Protein AF-A0A087SW29-F1 (afdb_monomer_lite)

Foldseek 3Di:
DDDPPPPPQDWDFDFDFPDDDDDDDPKDKDKAFDPDDDAQDKGKIKMAIAPDDFQDKGKTFTARPPPRDGQWIWIDGDDHRDIDITIIGHHHD

Structure (mmCIF, N/CA/C/O backbone):
data_AF-A0A087SW29-F1
#
_entry.id   AF-A0A087SW29-F1
#
loop_
_atom_site.group_PDB
_atom_site.id
_atom_site.type_symbol
_atom_site.label_atom_id
_atom_site.label_alt_id
_atom_site.label_comp_id
_atom_site.label_asym_id
_atom_site.label_entity_id
_atom_site.label_seq_id
_atom_site.pdbx_PDB_ins_code
_atom_site.Cartn_x
_atom_site.Cartn_y
_atom_site.Cartn_z
_atom_site.occupancy
_atom_site.B_iso_or_equiv
_atom_site.auth_seq_id
_atom_site.auth_comp_id
_atom_site.auth_asym_id
_atom_site.auth_atom_id
_atom_site.pdbx_PDB_model_num
ATOM 1 N N . MET A 1 1 ? -18.393 -9.541 37.548 1.00 37.31 1 MET A N 1
ATOM 2 C CA . MET A 1 1 ? -17.458 -8.831 36.649 1.00 37.31 1 MET A CA 1
ATOM 3 C C . MET A 1 1 ? -17.628 -9.395 35.248 1.00 37.31 1 MET A C 1
ATOM 5 O O . MET A 1 1 ? -17.147 -10.486 34.981 1.00 37.31 1 MET A O 1
ATOM 9 N N . LEU A 1 2 ? -18.396 -8.717 34.393 1.00 35.59 2 LEU A N 1
ATOM 10 C CA . LEU A 1 2 ? -18.530 -9.086 32.983 1.00 35.59 2 LEU A CA 1
ATOM 11 C C . LEU A 1 2 ? -17.284 -8.583 32.251 1.00 35.59 2 LEU A C 1
ATOM 13 O O . LEU A 1 2 ? -17.037 -7.381 32.198 1.00 35.59 2 LEU A O 1
ATOM 17 N N . SER A 1 3 ? -16.477 -9.523 31.763 1.00 38.66 3 SER A N 1
ATOM 18 C CA . SER A 1 3 ? -15.327 -9.250 30.907 1.00 38.66 3 SER A CA 1
ATOM 19 C C . SER A 1 3 ? -15.825 -8.552 29.643 1.00 38.66 3 SER A C 1
ATOM 21 O O . SER A 1 3 ? -16.612 -9.126 28.889 1.00 38.66 3 SER A O 1
ATOM 23 N N . ALA A 1 4 ? -15.426 -7.296 29.446 1.00 45.34 4 ALA A N 1
ATOM 24 C CA . ALA A 1 4 ? -15.724 -6.551 28.234 1.00 45.34 4 ALA A CA 1
ATOM 25 C C . ALA A 1 4 ? -15.055 -7.266 27.053 1.00 45.34 4 ALA A C 1
ATOM 27 O O . ALA A 1 4 ? -13.832 -7.260 26.902 1.00 45.34 4 ALA A O 1
ATOM 28 N N . MET A 1 5 ? -15.872 -7.929 26.240 1.00 39.50 5 MET A N 1
ATOM 29 C CA . MET A 1 5 ? -15.450 -8.588 25.014 1.00 39.50 5 MET A CA 1
ATOM 30 C C . MET A 1 5 ? -14.957 -7.495 24.059 1.00 39.50 5 MET A C 1
ATOM 32 O O . MET A 1 5 ? -15.743 -6.709 23.534 1.00 39.50 5 MET A O 1
ATOM 36 N N . LYS A 1 6 ? -13.635 -7.388 23.903 1.00 44.25 6 LYS A N 1
ATOM 37 C CA . LYS A 1 6 ? -12.980 -6.433 23.004 1.00 44.25 6 LYS A CA 1
ATOM 38 C C . LYS A 1 6 ? -13.359 -6.833 21.576 1.00 44.25 6 LYS A C 1
ATOM 40 O O . LYS A 1 6 ? -12.780 -7.764 21.020 1.00 44.25 6 LYS A O 1
ATOM 45 N N . VAL A 1 7 ? -14.387 -6.197 21.014 1.00 47.41 7 VAL A N 1
ATOM 46 C CA . VAL A 1 7 ? -14.778 -6.384 19.613 1.00 47.41 7 VAL A CA 1
ATOM 47 C C . VAL A 1 7 ? -13.629 -5.837 18.776 1.00 47.41 7 VAL A C 1
ATOM 49 O O . VAL A 1 7 ? -13.469 -4.631 18.623 1.00 47.41 7 VAL A O 1
ATOM 52 N N . GLY A 1 8 ? -12.748 -6.728 18.328 1.00 49.00 8 GLY A N 1
ATOM 53 C CA . GLY A 1 8 ? -11.659 -6.362 17.438 1.00 49.00 8 GLY A CA 1
ATOM 54 C C . GLY A 1 8 ? -12.254 -5.922 16.110 1.00 49.00 8 GLY A C 1
ATOM 55 O O . GLY A 1 8 ? -12.756 -6.758 15.359 1.00 49.00 8 GLY A O 1
ATOM 56 N N . ASN A 1 9 ? -12.210 -4.621 15.826 1.00 52.22 9 ASN A N 1
ATOM 57 C CA . ASN A 1 9 ? -12.478 -4.112 14.490 1.00 52.22 9 ASN A CA 1
ATOM 58 C C . ASN A 1 9 ? -11.449 -4.745 13.548 1.00 52.22 9 ASN A C 1
ATOM 60 O O . ASN A 1 9 ? -10.250 -4.494 13.644 1.00 52.22 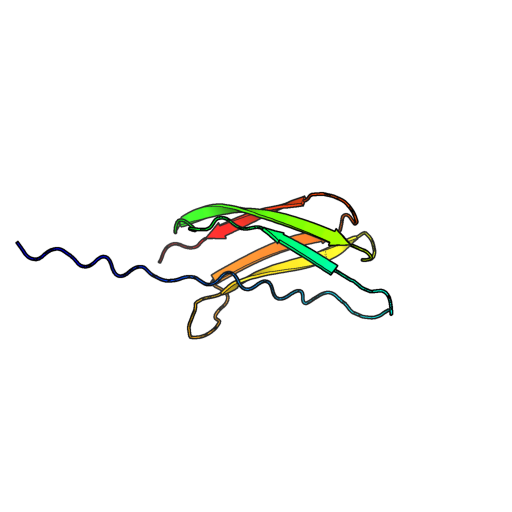9 ASN A O 1
ATOM 64 N N . LEU A 1 10 ? -11.911 -5.651 12.692 1.00 48.22 10 LEU A N 1
ATOM 65 C CA . LEU A 1 10 ? -11.051 -6.357 11.759 1.00 48.22 10 LEU A CA 1
ATOM 66 C C . LEU A 1 10 ? -10.923 -5.527 10.482 1.00 48.22 10 LEU A C 1
ATOM 68 O O . LEU A 1 10 ? -11.844 -5.478 9.664 1.00 48.22 10 LEU A O 1
ATOM 72 N N . PHE A 1 11 ? -9.772 -4.892 10.302 1.00 48.69 11 PHE A N 1
ATOM 73 C CA . PHE A 1 11 ? -9.436 -4.169 9.079 1.00 48.69 11 PHE A CA 1
ATOM 74 C C . PHE A 1 11 ? -8.788 -5.115 8.071 1.00 48.69 11 PHE A C 1
ATOM 76 O O . PHE A 1 11 ? -8.052 -6.029 8.444 1.00 48.69 11 PHE A O 1
ATOM 83 N N . VAL A 1 12 ? -9.071 -4.910 6.786 1.00 53.50 12 VAL A N 1
ATOM 84 C CA . VAL A 1 12 ? -8.411 -5.640 5.703 1.00 53.50 12 VAL A CA 1
ATOM 85 C C . VAL A 1 12 ? -7.636 -4.631 4.883 1.00 53.50 12 VAL A C 1
ATOM 87 O O . VAL A 1 12 ? -8.204 -3.736 4.264 1.00 53.50 12 VAL A O 1
ATOM 90 N N . ILE A 1 13 ? -6.321 -4.798 4.852 1.00 51.75 13 ILE A N 1
ATOM 91 C CA . ILE A 1 13 ? -5.496 -4.095 3.879 1.00 51.75 13 ILE A CA 1
ATOM 92 C C . ILE A 1 13 ? -5.772 -4.754 2.532 1.00 51.75 13 ILE A C 1
ATOM 94 O O . ILE A 1 13 ? -5.543 -5.952 2.357 1.00 51.75 13 ILE A O 1
ATOM 98 N N . CYS A 1 14 ? -6.307 -3.985 1.593 1.00 50.91 14 CYS A N 1
ATOM 99 C CA . CYS A 1 14 ? -6.555 -4.445 0.239 1.00 50.91 14 CYS A CA 1
ATOM 100 C C . CYS A 1 14 ? -5.753 -3.558 -0.701 1.00 50.91 14 CYS A C 1
ATOM 102 O O . CYS A 1 14 ? -6.125 -2.425 -0.988 1.00 50.91 14 CYS A O 1
ATOM 104 N N . CYS A 1 15 ? -4.634 -4.082 -1.183 1.00 46.91 15 CYS A N 1
ATOM 105 C CA . CYS A 1 15 ? -3.870 -3.397 -2.207 1.00 46.91 15 CYS A CA 1
ATOM 106 C C . CYS A 1 15 ? -4.540 -3.624 -3.558 1.00 46.91 15 CYS A C 1
ATOM 108 O O . CYS A 1 15 ? -4.400 -4.692 -4.155 1.00 46.91 15 CYS A O 1
ATOM 110 N N . ILE A 1 16 ? -5.266 -2.620 -4.040 1.00 49.88 16 ILE A N 1
ATOM 111 C CA . ILE A 1 16 ? -5.727 -2.591 -5.424 1.00 49.88 16 ILE A CA 1
ATOM 112 C C . ILE A 1 16 ? -4.666 -1.851 -6.229 1.00 49.88 16 ILE A C 1
ATOM 114 O O . ILE A 1 16 ? -4.628 -0.624 -6.257 1.00 49.88 16 ILE A O 1
ATOM 118 N N . LEU A 1 17 ? -3.801 -2.609 -6.898 1.00 44.94 17 LEU A N 1
ATOM 119 C CA . LEU A 1 17 ? -2.852 -2.042 -7.846 1.00 44.94 17 LEU A CA 1
ATOM 120 C C . LEU A 1 17 ? -3.623 -1.573 -9.094 1.00 44.94 17 LEU A C 1
ATOM 122 O O . LEU A 1 17 ? -3.823 -2.333 -10.037 1.00 44.94 17 LEU A O 1
ATOM 126 N N . SER A 1 18 ? -4.098 -0.325 -9.091 1.00 43.47 18 SER A N 1
ATOM 127 C CA . SER A 1 18 ? -4.863 0.247 -10.217 1.00 43.47 18 SER A CA 1
ATOM 128 C C . SER A 1 18 ? -3.980 0.732 -11.378 1.00 43.47 18 SER A C 1
ATOM 130 O O . SER A 1 18 ? -4.487 1.222 -12.386 1.00 43.47 18 SER A O 1
ATOM 132 N N . ALA A 1 19 ? -2.660 0.572 -11.271 1.00 39.97 19 ALA A N 1
ATOM 133 C CA . ALA A 1 19 ? -1.692 1.015 -12.265 1.00 39.97 19 ALA A CA 1
ATOM 134 C C . ALA A 1 19 ? -1.028 -0.179 -12.957 1.00 39.97 19 ALA A C 1
ATOM 136 O O . ALA A 1 19 ? 0.072 -0.581 -12.606 1.00 39.97 19 ALA A O 1
ATOM 137 N N . VAL A 1 20 ? -1.704 -0.742 -13.962 1.00 37.81 20 VAL A N 1
ATOM 138 C CA . VAL A 1 20 ? -1.024 -1.345 -15.116 1.00 37.81 20 VAL A CA 1
ATOM 139 C C . VAL A 1 20 ? -1.867 -1.063 -16.358 1.00 37.81 20 VAL A C 1
ATOM 141 O O . VAL A 1 20 ? -2.613 -1.912 -16.848 1.00 37.81 20 VAL A O 1
ATOM 144 N N . ARG A 1 21 ? -1.761 0.152 -16.902 1.00 38.94 21 ARG A N 1
ATOM 145 C CA . ARG A 1 21 ? -2.143 0.366 -18.300 1.00 38.94 21 ARG A CA 1
ATOM 146 C C . ARG A 1 21 ? -0.993 -0.139 -19.177 1.00 38.94 21 ARG A C 1
ATOM 148 O O . ARG A 1 21 ? 0.007 0.537 -19.346 1.00 38.94 21 ARG A O 1
ATOM 155 N N . VAL A 1 22 ? -1.214 -1.317 -19.767 1.00 40.91 22 VAL A N 1
ATOM 156 C CA . VAL A 1 22 ? -0.562 -1.850 -20.982 1.00 40.91 22 VAL A CA 1
ATOM 157 C C . VAL A 1 22 ? 0.872 -2.414 -20.824 1.00 40.91 22 VAL A C 1
ATOM 159 O O . VAL A 1 22 ? 1.699 -1.903 -20.079 1.00 40.91 22 VAL A O 1
ATOM 162 N N . ALA A 1 23 ? 1.129 -3.494 -21.579 1.00 37.16 23 ALA A N 1
ATOM 163 C CA . ALA A 1 23 ? 2.397 -4.167 -21.924 1.00 37.16 23 ALA A CA 1
ATOM 164 C C . ALA A 1 23 ? 2.788 -5.459 -21.160 1.00 37.16 23 ALA A C 1
ATOM 166 O O . ALA A 1 23 ? 3.373 -5.420 -20.083 1.00 37.16 23 ALA A O 1
ATOM 167 N N . ASN A 1 24 ? 2.462 -6.588 -21.810 1.00 45.44 24 ASN A N 1
ATOM 168 C CA . ASN A 1 24 ? 3.065 -7.935 -21.964 1.00 45.44 24 ASN A CA 1
ATOM 169 C C . ASN A 1 24 ? 4.308 -8.443 -21.177 1.00 45.44 24 ASN A C 1
ATOM 171 O O . ASN A 1 24 ? 4.808 -9.512 -21.525 1.00 45.44 24 ASN A O 1
ATOM 175 N N . ALA A 1 25 ? 4.805 -7.795 -20.125 1.00 48.28 25 ALA A N 1
ATOM 176 C CA . ALA A 1 25 ? 5.784 -8.397 -19.205 1.00 48.28 25 ALA A CA 1
ATOM 177 C C . ALA A 1 25 ? 5.070 -8.994 -17.976 1.00 48.28 25 ALA A C 1
ATOM 179 O O . ALA A 1 25 ? 3.985 -8.532 -17.617 1.00 48.28 25 ALA A O 1
ATOM 180 N N . LYS A 1 26 ? 5.647 -10.011 -17.313 1.00 57.06 26 LYS A N 1
ATOM 181 C CA . LYS A 1 26 ? 5.134 -10.548 -16.033 1.00 57.06 26 LYS A CA 1
ATOM 182 C C . LYS A 1 26 ? 5.344 -9.518 -14.909 1.00 57.06 26 LYS A C 1
ATOM 184 O O . LYS A 1 26 ? 6.196 -9.693 -14.051 1.00 57.06 26 LYS A O 1
ATOM 189 N N . LYS A 1 27 ? 4.561 -8.441 -14.930 1.00 70.38 27 LYS A N 1
ATOM 190 C CA . LYS A 1 27 ? 4.550 -7.380 -13.919 1.00 70.38 27 LYS A CA 1
ATOM 191 C C . LYS A 1 27 ? 4.156 -7.962 -12.568 1.00 70.38 27 LYS A C 1
ATOM 193 O O . LYS A 1 27 ? 3.182 -8.712 -12.475 1.00 70.38 27 LYS A O 1
ATOM 198 N N . GLY A 1 28 ? 4.903 -7.613 -11.529 1.00 73.94 28 GLY A N 1
ATOM 199 C CA . GLY A 1 28 ? 4.686 -8.137 -10.187 1.00 73.94 28 GLY A CA 1
ATOM 200 C C . GLY A 1 28 ? 5.005 -7.108 -9.119 1.00 73.94 28 GLY A C 1
ATOM 201 O O . GLY A 1 28 ? 5.750 -6.156 -9.345 1.00 73.94 28 GLY A O 1
ATOM 202 N N . PHE A 1 29 ? 4.450 -7.313 -7.933 1.00 81.31 29 PHE A N 1
ATOM 203 C CA . PHE A 1 29 ? 4.810 -6.533 -6.762 1.00 81.31 29 PHE A CA 1
ATOM 204 C C . PHE A 1 29 ? 4.812 -7.413 -5.518 1.00 81.31 29 PHE A C 1
ATOM 206 O O . PHE A 1 29 ? 4.091 -8.407 -5.434 1.00 81.31 29 PHE A O 1
ATOM 213 N N . ILE A 1 30 ? 5.623 -7.021 -4.545 1.00 84.69 30 ILE A N 1
ATOM 214 C CA . ILE A 1 30 ? 5.571 -7.523 -3.179 1.00 84.69 30 ILE A CA 1
ATOM 215 C C . ILE A 1 30 ? 5.150 -6.344 -2.315 1.00 84.69 30 ILE A C 1
ATOM 217 O O . ILE A 1 30 ? 5.846 -5.332 -2.275 1.00 84.69 30 ILE A O 1
ATOM 221 N N . LEU A 1 31 ? 4.011 -6.483 -1.641 1.00 84.81 31 LEU A N 1
ATOM 222 C CA . LEU A 1 31 ? 3.581 -5.575 -0.587 1.00 84.81 31 LEU A CA 1
ATOM 223 C C . LEU A 1 31 ? 3.659 -6.321 0.740 1.00 84.81 31 LEU A C 1
ATOM 225 O O . LEU A 1 31 ? 3.047 -7.380 0.884 1.00 84.81 31 LEU A O 1
ATOM 229 N N . THR A 1 32 ? 4.371 -5.760 1.711 1.00 85.12 32 THR A N 1
ATOM 230 C CA . THR A 1 32 ? 4.326 -6.247 3.090 1.00 85.12 32 THR A CA 1
ATOM 231 C C . THR A 1 32 ? 3.692 -5.208 3.999 1.00 85.12 32 THR A C 1
ATOM 233 O O . THR A 1 32 ? 3.820 -3.999 3.783 1.00 85.12 32 THR A O 1
ATOM 236 N N . SER A 1 33 ? 2.977 -5.694 5.007 1.00 83.62 33 SER A N 1
ATOM 237 C CA . SER A 1 33 ? 2.273 -4.874 5.981 1.00 83.62 33 SER A CA 1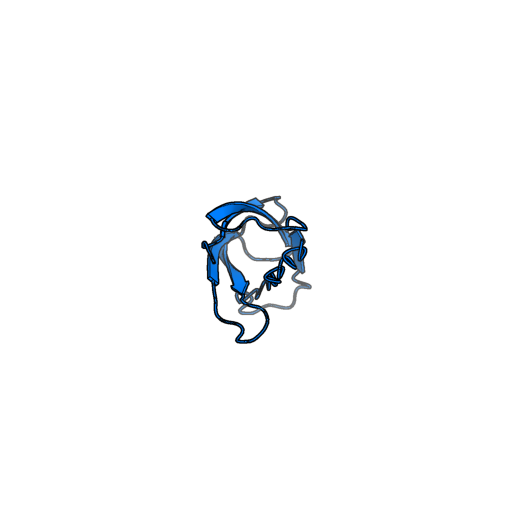
ATOM 238 C C . SER A 1 33 ? 2.461 -5.426 7.391 1.00 83.62 33 SER A C 1
ATOM 240 O O . SER A 1 33 ? 2.642 -6.640 7.555 1.00 83.62 33 SER A O 1
ATOM 242 N N . PRO A 1 34 ? 2.332 -4.580 8.425 1.00 83.12 34 PRO A N 1
ATOM 243 C CA . PRO A 1 34 ? 2.140 -5.050 9.787 1.00 83.12 34 PRO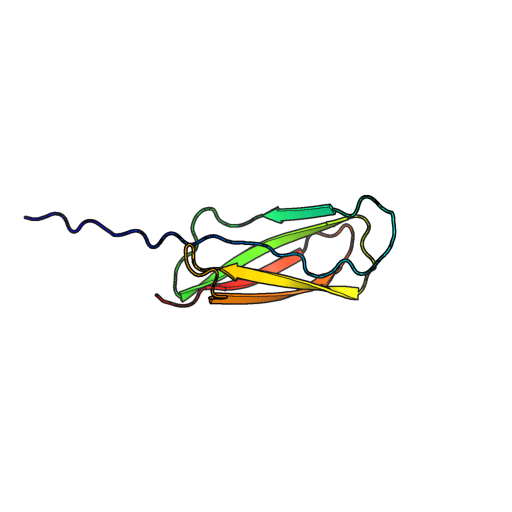 A CA 1
ATOM 244 C C . PRO A 1 34 ? 0.953 -6.015 9.877 1.00 83.12 34 PRO A C 1
ATOM 246 O O . PRO A 1 34 ? -0.045 -5.886 9.164 1.00 83.12 34 PRO A O 1
ATOM 249 N N . LYS A 1 35 ? 1.057 -6.999 10.777 1.00 77.50 35 LYS A N 1
ATOM 250 C CA . LYS A 1 35 ? -0.035 -7.948 11.052 1.00 77.50 35 LYS A CA 1
ATOM 251 C C . LYS A 1 35 ? -1.222 -7.269 11.743 1.00 77.50 35 LYS A C 1
ATOM 253 O O . LYS A 1 35 ? -2.357 -7.719 11.604 1.00 77.50 35 LYS A O 1
ATOM 258 N N . VAL A 1 36 ? -0.940 -6.232 12.522 1.00 78.81 36 VAL A N 1
ATOM 259 C CA . VAL A 1 36 ? -1.911 -5.438 13.272 1.00 78.81 36 VAL A CA 1
ATOM 260 C C . VAL A 1 36 ? -1.647 -3.985 12.918 1.00 78.81 36 VAL A C 1
ATOM 262 O O . VAL A 1 36 ? -0.494 -3.569 12.950 1.00 78.81 36 VAL A O 1
ATOM 265 N N . LEU A 1 37 ? -2.703 -3.258 12.566 1.00 81.62 37 LEU A N 1
ATOM 266 C CA . LEU A 1 37 ? -2.664 -1.815 12.361 1.00 81.62 37 LEU A CA 1
ATOM 267 C C . LEU A 1 37 ? -3.289 -1.141 13.577 1.00 81.62 37 LEU A C 1
ATOM 269 O O . LEU A 1 37 ? -4.368 -1.556 14.015 1.00 81.62 37 LEU A O 1
ATOM 273 N N . GLU A 1 38 ? -2.628 -0.124 14.115 1.00 83.00 38 GLU A N 1
ATOM 274 C CA . GLU A 1 38 ? -3.168 0.661 15.216 1.00 83.00 38 GLU A CA 1
ATOM 275 C C . GLU A 1 38 ? -4.049 1.799 14.679 1.00 83.00 38 GLU A C 1
ATOM 277 O O . GLU A 1 38 ? -3.701 2.503 13.738 1.00 83.00 38 GLU A O 1
ATOM 282 N N . ALA A 1 39 ? -5.248 1.964 15.236 1.00 85.12 39 ALA A N 1
ATOM 283 C CA . ALA A 1 39 ? -6.142 3.036 14.809 1.00 85.12 39 ALA A CA 1
ATOM 284 C C . ALA A 1 39 ? -5.620 4.390 15.312 1.00 85.12 39 ALA A C 1
ATOM 286 O O . ALA A 1 39 ? -5.284 4.529 16.486 1.00 85.12 39 ALA A O 1
ATOM 287 N N . GLY A 1 40 ? -5.589 5.396 14.438 1.00 86.94 40 GLY A N 1
ATOM 288 C CA . GLY A 1 40 ? -5.041 6.719 14.742 1.00 86.94 40 GLY A CA 1
ATOM 289 C C . GLY A 1 40 ? -3.514 6.813 14.646 1.00 86.94 40 GLY A C 1
ATOM 290 O O . GLY A 1 40 ? -2.966 7.854 15.008 1.00 86.94 40 GLY A O 1
ATOM 291 N N . SER A 1 41 ? -2.826 5.767 14.174 1.00 88.62 41 SER A N 1
ATOM 292 C CA . SER A 1 41 ? -1.374 5.762 13.972 1.00 88.62 41 SER A CA 1
ATOM 293 C C . SER A 1 41 ? -0.994 5.968 12.497 1.00 88.62 41 SER A C 1
ATOM 295 O O . SER A 1 41 ? -1.802 5.799 11.578 1.00 88.62 41 SER A O 1
ATOM 297 N N . THR A 1 42 ? 0.274 6.317 12.268 1.00 93.56 42 THR A N 1
ATOM 298 C CA . THR A 1 42 ? 0.907 6.171 10.953 1.00 93.56 42 THR A CA 1
ATOM 299 C C . THR A 1 42 ? 1.612 4.826 10.899 1.00 93.56 42 THR A C 1
ATOM 301 O O . THR A 1 42 ? 2.542 4.568 11.663 1.00 93.56 42 THR A O 1
ATOM 304 N N . GLU A 1 43 ? 1.196 3.994 9.956 1.00 88.81 43 GLU A N 1
ATOM 305 C CA . GLU A 1 43 ? 1.748 2.671 9.714 1.00 88.81 43 GLU A CA 1
ATOM 306 C C . GLU A 1 43 ? 2.679 2.686 8.503 1.00 88.81 43 GLU A C 1
ATOM 308 O O . GLU A 1 43 ? 2.519 3.473 7.564 1.00 88.81 43 GLU A O 1
ATOM 313 N N . TYR A 1 44 ? 3.661 1.787 8.518 1.00 90.94 44 TYR A N 1
ATOM 314 C CA . TYR A 1 44 ? 4.663 1.684 7.465 1.00 90.94 44 TYR A CA 1
ATOM 315 C C . TYR A 1 44 ? 4.538 0.359 6.726 1.00 90.94 44 TYR A C 1
ATOM 317 O O . TYR A 1 44 ? 4.762 -0.713 7.287 1.00 90.94 44 TYR A O 1
ATOM 325 N N . LEU A 1 45 ? 4.213 0.451 5.443 1.00 89.19 45 LEU A N 1
ATOM 326 C CA . LEU A 1 45 ? 4.179 -0.669 4.514 1.00 89.19 45 LEU A CA 1
ATOM 327 C C . LEU A 1 45 ? 5.475 -0.696 3.704 1.00 89.19 45 LEU A C 1
ATOM 329 O O . LEU A 1 45 ? 6.208 0.297 3.627 1.00 89.19 45 LEU A O 1
ATOM 333 N N . THR A 1 46 ? 5.745 -1.827 3.064 1.00 89.75 46 THR A N 1
ATOM 334 C CA . THR A 1 46 ? 6.893 -1.952 2.165 1.00 89.75 46 THR A CA 1
ATOM 335 C C . THR A 1 46 ? 6.441 -2.443 0.810 1.00 89.75 46 THR A C 1
ATOM 337 O O . THR A 1 46 ? 5.667 -3.393 0.723 1.00 89.75 46 THR A O 1
ATOM 340 N N . LEU A 1 47 ? 6.908 -1.783 -0.244 1.00 87.75 47 LEU A N 1
ATOM 341 C CA . LEU A 1 47 ? 6.538 -2.077 -1.617 1.00 87.75 47 LEU A CA 1
ATOM 342 C C . LEU A 1 47 ? 7.797 -2.302 -2.453 1.00 87.75 47 LEU A C 1
ATOM 344 O O . LEU A 1 47 ? 8.692 -1.460 -2.491 1.00 87.75 47 LEU A O 1
ATOM 348 N N . SER A 1 48 ? 7.831 -3.423 -3.162 1.00 87.69 48 SER A N 1
ATOM 349 C CA . SER A 1 48 ? 8.793 -3.691 -4.228 1.00 87.69 48 SER A CA 1
ATOM 350 C C . SER A 1 48 ? 8.039 -4.003 -5.504 1.00 87.69 48 SER A C 1
ATOM 352 O O . SER A 1 48 ? 7.117 -4.814 -5.495 1.00 87.69 48 SER A O 1
ATOM 354 N N . VAL A 1 49 ? 8.422 -3.345 -6.592 1.00 84.81 49 VAL A N 1
ATOM 355 C CA . VAL A 1 49 ? 7.748 -3.442 -7.888 1.00 84.81 49 VAL A CA 1
ATOM 356 C C . VAL A 1 49 ? 8.743 -3.954 -8.918 1.00 84.81 49 VAL A C 1
ATOM 358 O O . VAL A 1 49 ? 9.865 -3.453 -8.997 1.00 84.81 49 VAL A O 1
ATOM 361 N N . PHE A 1 50 ? 8.322 -4.937 -9.705 1.00 83.31 50 PHE A N 1
ATOM 362 C CA . PHE A 1 50 ? 9.141 -5.619 -10.700 1.00 83.31 50 PHE A CA 1
ATOM 363 C C . PHE A 1 50 ? 8.537 -5.412 -12.085 1.00 83.31 50 PHE A C 1
ATOM 365 O O . PHE A 1 50 ? 7.320 -5.516 -12.260 1.00 83.31 50 PHE A O 1
ATOM 372 N N . ASP A 1 51 ? 9.398 -5.129 -13.061 1.00 76.12 51 ASP A N 1
ATOM 373 C CA . ASP A 1 51 ? 9.037 -5.002 -14.477 1.00 76.12 51 ASP A CA 1
ATOM 374 C C . ASP A 1 51 ? 7.964 -3.930 -14.786 1.00 76.12 51 ASP A C 1
ATOM 376 O O . ASP A 1 51 ? 7.214 -4.039 -15.759 1.00 76.12 51 ASP A O 1
ATOM 380 N N . VAL A 1 52 ? 7.894 -2.869 -13.971 1.00 72.81 52 VAL A N 1
ATOM 381 C CA . VAL A 1 52 ? 7.028 -1.689 -14.178 1.00 72.81 52 VAL A CA 1
ATOM 382 C C . VAL A 1 52 ? 7.864 -0.490 -14.624 1.00 72.81 52 VAL A C 1
ATOM 384 O O . VAL A 1 52 ? 9.034 -0.370 -14.260 1.00 72.81 52 VAL A O 1
ATOM 387 N N . THR A 1 53 ? 7.273 0.396 -15.428 1.00 71.50 53 THR A N 1
ATOM 388 C CA . THR A 1 53 ? 7.929 1.618 -15.902 1.00 71.50 53 THR A CA 1
ATOM 389 C C . THR A 1 53 ? 8.288 2.522 -14.714 1.00 71.50 53 THR A C 1
ATOM 391 O O . THR A 1 53 ? 7.443 2.743 -13.842 1.00 71.50 53 THR A O 1
ATOM 394 N N . PRO A 1 54 ? 9.511 3.078 -14.657 1.00 70.19 54 PRO A N 1
ATOM 395 C CA . PRO A 1 54 ? 9.836 4.109 -13.679 1.00 70.19 54 PRO A CA 1
ATOM 396 C C . PRO A 1 54 ? 8.873 5.298 -13.783 1.00 70.19 54 PRO A C 1
ATOM 398 O O . PRO A 1 54 ? 8.437 5.645 -14.880 1.00 70.19 54 PRO A O 1
ATOM 401 N N . ASN A 1 55 ? 8.614 5.958 -12.652 1.00 70.50 55 ASN A N 1
ATOM 402 C CA . ASN A 1 55 ? 7.787 7.170 -12.548 1.00 70.50 55 ASN A CA 1
ATOM 403 C C . ASN A 1 55 ? 6.279 6.985 -12.812 1.00 70.50 55 ASN A C 1
ATOM 405 O O . ASN A 1 55 ? 5.569 7.975 -12.980 1.00 70.50 55 ASN A O 1
ATOM 409 N N . GLU A 1 56 ? 5.765 5.754 -12.824 1.00 76.19 56 GLU A N 1
ATOM 410 C CA . GLU A 1 56 ? 4.323 5.520 -12.658 1.00 76.19 56 GLU A CA 1
ATOM 411 C C . GLU A 1 56 ? 3.906 5.765 -11.195 1.00 76.19 56 GLU A C 1
ATOM 413 O O . GLU A 1 56 ? 4.729 5.656 -10.289 1.00 76.19 56 GLU A O 1
ATOM 418 N N . GLU A 1 57 ? 2.638 6.096 -10.938 1.00 81.50 57 GLU A N 1
ATOM 419 C CA . GLU A 1 57 ? 2.103 6.240 -9.574 1.00 81.50 57 GLU A CA 1
ATOM 420 C C . GLU A 1 57 ? 1.355 4.961 -9.176 1.00 81.50 57 GLU A C 1
ATOM 422 O O . GLU A 1 57 ? 0.466 4.497 -9.892 1.00 81.50 57 GLU A O 1
ATOM 427 N N . ILE A 1 58 ? 1.690 4.403 -8.013 1.00 79.56 58 ILE A N 1
ATOM 428 C CA . ILE A 1 58 ? 0.915 3.346 -7.361 1.00 79.56 58 ILE A CA 1
ATOM 429 C C . ILE A 1 58 ? 0.108 3.960 -6.229 1.00 79.56 58 ILE A C 1
ATOM 431 O O . ILE A 1 58 ? 0.631 4.698 -5.396 1.00 79.56 58 ILE A O 1
ATOM 435 N N . THR A 1 59 ? -1.163 3.581 -6.168 1.00 82.81 59 THR A N 1
ATOM 436 C CA . THR A 1 59 ? -2.064 3.914 -5.070 1.00 82.81 59 THR A CA 1
ATOM 437 C C . THR A 1 59 ? -2.332 2.667 -4.231 1.00 82.81 59 THR A C 1
ATOM 439 O O . THR A 1 59 ? -2.664 1.613 -4.771 1.00 82.81 59 THR A O 1
ATOM 442 N N . ILE A 1 60 ? -2.189 2.781 -2.912 1.00 85.06 60 ILE A N 1
ATOM 443 C CA . ILE A 1 60 ? -2.476 1.725 -1.938 1.00 85.06 60 ILE A CA 1
ATOM 444 C C . ILE A 1 60 ? -3.655 2.173 -1.081 1.00 85.06 60 ILE A C 1
ATOM 446 O O . ILE A 1 60 ? -3.629 3.269 -0.526 1.00 85.06 60 ILE A O 1
ATOM 450 N N . HIS A 1 61 ? -4.668 1.315 -0.943 1.00 84.38 61 HIS A N 1
ATOM 451 C CA . HIS A 1 61 ? -5.864 1.591 -0.148 1.00 84.38 61 HIS A CA 1
ATOM 452 C C . HIS A 1 61 ? -5.941 0.719 1.105 1.00 84.38 61 HIS A C 1
ATOM 454 O O . HIS A 1 61 ? -5.679 -0.485 1.079 1.00 84.38 61 HIS A O 1
ATOM 460 N N . LEU A 1 62 ? -6.379 1.322 2.206 1.00 84.50 62 LEU A N 1
ATOM 461 C CA . LEU A 1 62 ? -6.897 0.600 3.364 1.00 84.50 62 LEU A CA 1
ATOM 462 C C . LEU A 1 62 ? -8.414 0.522 3.239 1.00 84.50 62 LEU A C 1
ATOM 464 O O . LEU A 1 62 ? -9.063 1.562 3.149 1.00 84.50 62 LEU A O 1
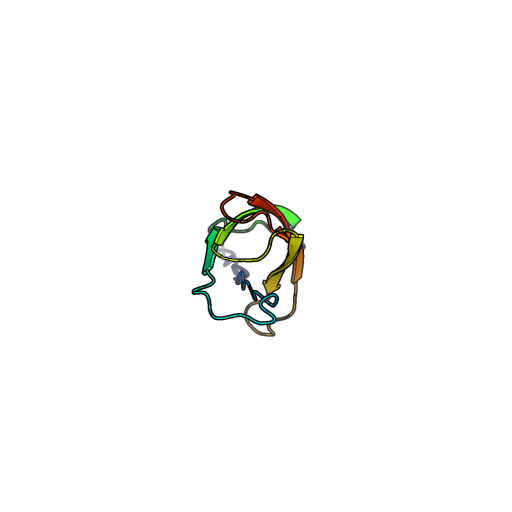ATOM 468 N N . LEU A 1 63 ? -8.990 -0.682 3.256 1.00 81.88 63 LEU A N 1
ATOM 469 C CA . LEU A 1 63 ? -10.432 -0.865 3.089 1.00 81.88 63 LEU A CA 1
ATOM 470 C C . LEU A 1 63 ? -11.086 -1.398 4.366 1.00 81.88 63 LEU A C 1
ATOM 472 O O . LEU A 1 63 ? -10.544 -2.250 5.076 1.00 81.88 63 LEU A O 1
ATOM 476 N N . ARG A 1 64 ? -12.316 -0.960 4.635 1.00 77.25 64 ARG A N 1
ATOM 477 C CA . ARG A 1 64 ? -13.140 -1.583 5.673 1.00 77.25 64 ARG A CA 1
ATOM 478 C C . ARG A 1 64 ? -13.655 -2.945 5.192 1.00 77.25 64 ARG A C 1
ATOM 480 O O . ARG A 1 64 ? -14.233 -3.076 4.109 1.00 77.25 64 ARG A O 1
ATOM 487 N N . ARG A 1 65 ? -13.468 -3.983 6.019 1.00 66.88 65 ARG A N 1
ATOM 488 C CA . ARG A 1 65 ? -13.926 -5.355 5.745 1.00 66.88 65 ARG A CA 1
ATOM 489 C C . ARG A 1 65 ? -15.452 -5.442 5.870 1.00 66.88 65 ARG A C 1
ATOM 491 O O . ARG A 1 65 ? -15.974 -5.739 6.936 1.00 66.88 65 ARG A O 1
ATOM 498 N N . GLY A 1 66 ? -16.165 -5.177 4.784 1.00 76.81 66 GLY A N 1
ATOM 499 C CA . GLY A 1 66 ? -17.621 -5.322 4.714 1.00 76.81 66 GLY A CA 1
ATOM 500 C C . GLY A 1 66 ? -18.203 -4.538 3.549 1.00 76.81 66 GLY A C 1
ATOM 501 O O . GLY A 1 66 ? -18.682 -5.127 2.586 1.00 76.81 66 GLY A O 1
ATOM 502 N N . ASP A 1 67 ? -18.080 -3.214 3.615 1.00 83.19 67 ASP A N 1
ATOM 503 C CA . ASP A 1 67 ? -18.549 -2.275 2.588 1.00 83.19 67 ASP A CA 1
ATOM 504 C C . ASP A 1 67 ? -17.473 -1.946 1.535 1.00 83.19 67 ASP A C 1
ATOM 506 O O . ASP A 1 67 ? -17.791 -1.364 0.503 1.00 83.19 67 ASP A O 1
ATOM 510 N N . LYS A 1 68 ? -16.212 -2.350 1.771 1.00 77.12 68 LYS A N 1
ATOM 511 C CA . LYS A 1 68 ? -15.041 -2.000 0.948 1.00 77.12 68 LYS A CA 1
ATOM 512 C C . LYS A 1 68 ? -14.816 -0.486 0.840 1.00 77.12 68 LYS A C 1
ATOM 514 O O . LYS A 1 68 ? -14.170 -0.037 -0.104 1.00 77.12 68 LYS A O 1
ATOM 519 N N . ASN A 1 69 ? -15.310 0.293 1.802 1.00 82.31 69 ASN A N 1
ATOM 520 C CA . ASN A 1 69 ? -15.052 1.726 1.837 1.00 82.31 69 ASN A CA 1
ATOM 521 C C . ASN A 1 69 ? -13.563 1.990 2.072 1.00 82.31 69 ASN A C 1
ATOM 523 O O . ASN A 1 69 ? -12.943 1.352 2.930 1.00 82.31 69 ASN A O 1
ATOM 527 N N . VAL A 1 70 ? -13.009 2.941 1.317 1.00 85.94 70 VAL A N 1
ATOM 528 C CA . VAL A 1 70 ? -11.629 3.411 1.480 1.00 85.94 70 VAL A CA 1
ATOM 529 C C . VAL A 1 70 ? -11.538 4.208 2.777 1.00 85.94 70 VAL A C 1
ATOM 531 O O . VAL A 1 70 ? -12.210 5.221 2.946 1.00 85.94 70 VAL A O 1
ATOM 534 N N . LEU A 1 71 ? -10.720 3.719 3.703 1.00 86.31 71 LEU A N 1
ATOM 535 C CA . LEU A 1 71 ? -10.435 4.347 4.992 1.00 86.31 71 LEU A CA 1
ATOM 536 C C . LEU A 1 71 ? -9.192 5.237 4.923 1.00 86.31 71 LEU A C 1
ATOM 538 O O . LEU A 1 71 ? -9.136 6.265 5.588 1.00 86.31 71 LEU A O 1
ATOM 542 N N . ALA A 1 72 ? -8.202 4.832 4.128 1.00 87.75 72 ALA A N 1
ATOM 543 C CA . ALA A 1 72 ? -6.968 5.572 3.912 1.00 87.75 72 ALA A CA 1
ATOM 544 C C . ALA A 1 72 ? -6.389 5.272 2.527 1.00 87.75 72 ALA A C 1
ATOM 546 O O . ALA A 1 72 ? -6.646 4.209 1.951 1.00 87.75 72 ALA A O 1
ATOM 547 N N . GLU A 1 73 ? -5.579 6.200 2.024 1.00 90.31 73 GLU A N 1
ATOM 548 C CA . GLU A 1 73 ? -4.885 6.102 0.746 1.00 90.31 73 GLU A CA 1
ATOM 549 C C . GLU A 1 73 ? -3.433 6.566 0.895 1.00 90.31 73 GLU A C 1
ATOM 551 O O . GLU A 1 73 ? -3.164 7.575 1.547 1.00 90.31 73 GLU A O 1
ATOM 556 N N . SER A 1 74 ? -2.521 5.854 0.235 1.00 88.88 74 SER A N 1
ATOM 557 C CA . SER A 1 74 ? -1.132 6.273 0.054 1.00 88.88 74 SER A CA 1
ATOM 558 C C . SER A 1 74 ? -0.758 6.203 -1.419 1.00 88.88 74 SER A C 1
ATOM 560 O O . SER A 1 74 ? -1.068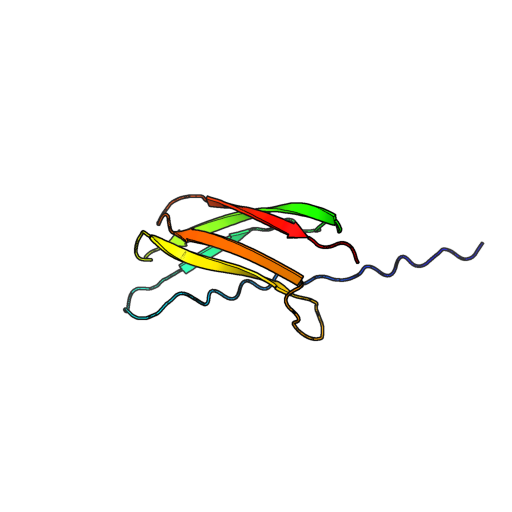 5.221 -2.096 1.00 88.88 74 SER A O 1
ATOM 562 N N . LYS A 1 75 ? -0.058 7.225 -1.909 1.00 88.06 75 LYS A N 1
ATOM 563 C CA . LYS A 1 75 ? 0.432 7.312 -3.288 1.00 88.06 75 LYS A CA 1
ATOM 564 C C . LYS A 1 75 ? 1.950 7.305 -3.304 1.00 88.06 75 LYS A C 1
ATOM 566 O O . LYS A 1 75 ? 2.581 7.985 -2.498 1.00 88.06 75 LYS A O 1
ATOM 571 N N . VAL A 1 76 ? 2.528 6.513 -4.198 1.00 85.88 76 VAL A N 1
ATOM 572 C CA . VAL A 1 76 ? 3.974 6.293 -4.272 1.00 85.88 76 VAL A CA 1
ATOM 573 C C . VAL A 1 76 ? 4.400 6.271 -5.728 1.00 85.88 76 VAL A C 1
ATOM 575 O O . VAL A 1 76 ? 3.830 5.536 -6.533 1.00 85.88 76 VAL A O 1
ATOM 578 N N . ASN A 1 77 ? 5.434 7.041 -6.053 1.00 86.12 77 ASN A N 1
ATOM 579 C CA . ASN A 1 77 ? 6.074 6.964 -7.360 1.00 86.12 77 ASN A CA 1
ATOM 580 C C . ASN A 1 77 ? 6.906 5.685 -7.451 1.00 86.12 77 ASN A C 1
ATOM 582 O O . ASN A 1 77 ? 7.712 5.393 -6.569 1.00 86.12 77 ASN A O 1
ATOM 586 N N . VAL A 1 78 ? 6.722 4.932 -8.529 1.00 80.19 78 VAL A N 1
ATOM 587 C CA . VAL A 1 78 ? 7.403 3.666 -8.762 1.00 80.19 78 VAL A CA 1
ATOM 588 C C . VAL A 1 78 ? 8.886 3.905 -8.992 1.00 80.19 78 VAL A C 1
ATOM 590 O O . VAL A 1 78 ? 9.297 4.536 -9.969 1.00 80.19 78 VAL A O 1
ATOM 593 N N . LEU A 1 79 ? 9.679 3.293 -8.117 1.00 83.56 79 LEU A N 1
ATOM 594 C CA . LEU A 1 79 ? 11.101 3.047 -8.296 1.00 83.56 79 LEU A CA 1
ATOM 595 C C . LEU A 1 79 ? 11.276 1.536 -8.531 1.00 83.56 79 LEU A C 1
ATOM 597 O O . LEU A 1 79 ? 11.281 0.762 -7.569 1.00 83.56 79 LEU A O 1
ATOM 601 N N . PRO A 1 80 ? 11.349 1.074 -9.795 1.00 77.50 80 PRO A N 1
ATOM 602 C CA . PRO A 1 80 ? 11.396 -0.354 -10.099 1.00 77.50 80 PRO A CA 1
ATOM 603 C C . PRO A 1 80 ? 12.625 -1.010 -9.478 1.00 77.50 80 PRO A C 1
ATOM 605 O O . PRO A 1 80 ? 13.691 -0.397 -9.416 1.00 77.50 80 PRO A O 1
ATOM 608 N N . ASN A 1 81 ? 12.486 -2.261 -9.041 1.00 77.94 81 ASN A N 1
ATOM 609 C CA . ASN A 1 81 ? 13.549 -3.050 -8.410 1.00 77.94 81 ASN A CA 1
ATOM 610 C C . ASN A 1 81 ? 14.136 -2.423 -7.130 1.00 77.94 81 ASN A C 1
ATOM 612 O O . ASN A 1 81 ? 15.213 -2.822 -6.690 1.00 77.94 81 ASN A O 1
ATOM 616 N N . HIS A 1 82 ? 13.430 -1.466 -6.522 1.00 82.12 82 HIS A N 1
ATOM 617 C CA . HIS A 1 82 ? 13.797 -0.870 -5.243 1.00 82.12 82 HIS A CA 1
ATOM 618 C C . HIS A 1 82 ? 12.806 -1.255 -4.146 1.00 82.12 82 HIS A C 1
ATOM 620 O O . HIS A 1 82 ? 11.633 -1.556 -4.380 1.00 82.12 82 HIS A O 1
ATOM 626 N N . TYR A 1 83 ? 13.310 -1.227 -2.917 1.00 84.62 83 TYR A N 1
ATOM 627 C CA . TYR A 1 83 ? 12.498 -1.284 -1.715 1.00 84.62 83 TYR A CA 1
ATOM 628 C C . TYR A 1 83 ? 11.988 0.122 -1.391 1.00 84.62 83 TYR A C 1
ATOM 630 O O . TYR A 1 83 ? 12.783 1.036 -1.170 1.00 84.62 83 TYR A O 1
ATOM 638 N N . MET A 1 84 ? 10.668 0.290 -1.353 1.00 89.06 84 MET A N 1
ATOM 639 C CA . MET A 1 84 ? 10.022 1.560 -1.032 1.00 89.06 84 MET A CA 1
ATOM 640 C C . MET A 1 84 ? 9.259 1.441 0.284 1.00 89.06 84 MET A C 1
ATOM 642 O O . MET A 1 84 ? 8.455 0.526 0.468 1.00 89.06 84 MET A O 1
ATOM 646 N N . LYS A 1 85 ? 9.500 2.384 1.199 1.00 90.81 85 LYS A N 1
ATOM 647 C CA . LYS A 1 85 ? 8.707 2.543 2.420 1.00 90.81 85 LYS A CA 1
ATOM 648 C C . LYS A 1 85 ? 7.481 3.387 2.088 1.00 90.81 85 LYS A C 1
ATOM 650 O O . LYS A 1 85 ? 7.626 4.463 1.515 1.00 90.81 85 LYS A O 1
ATOM 655 N N . VAL A 1 86 ? 6.299 2.905 2.450 1.00 89.88 86 VAL A N 1
ATOM 656 C CA . VAL A 1 86 ? 5.037 3.606 2.204 1.00 89.88 86 VAL A CA 1
ATOM 657 C C . VAL A 1 86 ? 4.397 3.949 3.533 1.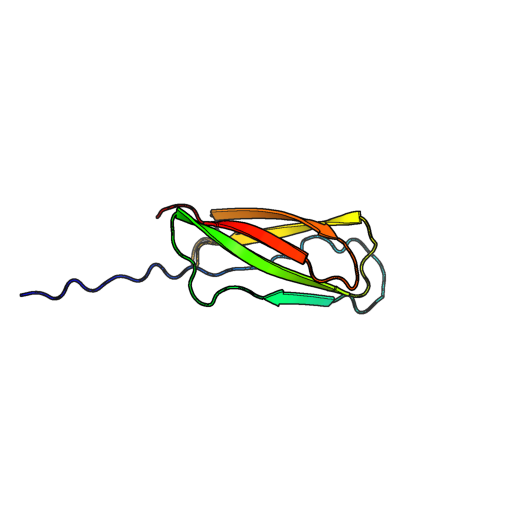00 89.88 86 VAL A C 1
ATOM 659 O O . VAL A 1 86 ? 4.146 3.063 4.346 1.00 89.88 86 VAL A O 1
ATOM 662 N N . GLU A 1 87 ? 4.152 5.232 3.754 1.00 93.38 87 GLU A N 1
ATOM 663 C CA . GLU A 1 87 ? 3.480 5.715 4.955 1.00 93.38 87 GLU A CA 1
ATOM 664 C C . GLU A 1 87 ? 1.974 5.735 4.720 1.00 93.38 87 GLU A C 1
ATOM 666 O O . GLU A 1 87 ? 1.509 6.204 3.679 1.00 93.38 87 GLU A O 1
ATOM 671 N N . MET A 1 88 ? 1.210 5.223 5.679 1.00 90.62 88 MET A N 1
ATOM 672 C CA . MET A 1 88 ? -0.246 5.212 5.631 1.00 90.62 88 MET A CA 1
ATOM 673 C C . MET A 1 88 ? -0.809 5.606 6.988 1.00 90.62 88 MET A C 1
ATOM 675 O O . MET A 1 88 ? -0.554 4.940 7.986 1.00 90.62 88 MET A O 1
ATOM 679 N N . PHE A 1 89 ? -1.607 6.670 7.022 1.00 91.06 89 PHE A N 1
ATOM 680 C CA . PHE A 1 89 ? -2.330 7.049 8.229 1.00 91.06 89 PHE A CA 1
ATOM 681 C C . PHE A 1 89 ? -3.592 6.198 8.373 1.00 91.06 89 PHE A C 1
ATOM 683 O O . PHE A 1 89 ? -4.457 6.213 7.498 1.00 91.06 89 PHE A O 1
ATOM 690 N N . VAL A 1 90 ? -3.702 5.459 9.473 1.00 88.50 90 VAL A N 1
ATOM 691 C CA . VAL A 1 90 ? -4.878 4.650 9.790 1.00 88.50 90 VAL A CA 1
ATOM 692 C C . VAL A 1 90 ? -5.847 5.527 10.578 1.00 88.50 90 VAL A C 1
ATOM 694 O O . VAL A 1 90 ? -5.508 5.965 11.678 1.00 88.50 90 VAL A O 1
ATOM 697 N N . PRO A 1 91 ? -7.058 5.806 10.067 1.00 84.62 91 PRO A N 1
ATOM 698 C CA . PRO A 1 91 ? -7.985 6.674 10.776 1.00 84.62 91 PRO A CA 1
ATOM 699 C C . PRO A 1 91 ? -8.421 6.048 12.112 1.00 84.62 91 PRO A C 1
ATOM 701 O O . PRO A 1 91 ? -8.500 4.819 12.225 1.00 84.62 91 PRO A O 1
ATOM 704 N N . PRO A 1 92 ? -8.740 6.871 13.125 1.00 83.44 92 PRO A N 1
ATOM 705 C CA . PRO A 1 92 ? -9.399 6.388 14.332 1.00 83.44 92 PRO A CA 1
ATOM 706 C C . PRO A 1 92 ? -10.771 5.785 13.983 1.00 83.44 92 PRO A C 1
ATOM 708 O O . PRO A 1 92 ? -11.465 6.289 13.096 1.00 83.44 92 PRO A O 1
ATOM 711 N N . THR A 1 93 ? -11.155 4.702 14.667 1.00 66.25 93 THR A N 1
ATOM 712 C CA . THR A 1 93 ? -12.514 4.125 14.589 1.00 66.25 93 THR A CA 1
ATOM 713 C C . THR A 1 93 ? -13.459 4.670 15.625 1.00 66.25 93 THR A C 1
ATOM 715 O O . THR A 1 93 ? -12.998 4.840 16.774 1.00 66.25 93 THR A O 1
#

Sequence (93 aa):
MLSAMKVGNLFVICCILSAVRVANAKKGFILTSPKVLEAGSTEYLTLSVFDVTPNEEITIHLLRRGDKNVLAESKVNVLPNHYMKVEMFVPPT

Secondary structure (DSSP, 8-state):
----------EEEE-------S--S--EEEEE--SSPPTTSEEEEEEEEES--TTPEEEEEEEETTT--EEEEEEEE--TTSEEEEEEEPPP-

Radius of gyration: 15.83 Å; chains: 1; bounding box: 32×18×59 Å

InterPro domains:
  IPR041425 Complement C3/4/5, macroglobulin domain MG1 [PF17790] (28-85)

pLDDT: mean 72.38, std 18.06, range [35.59, 93.56]

Organism: Stegodyphus mimosarum (NCBI:txid407821)